Protein AF-A0AAN8QE61-F1 (afdb_monomer_lite)

Radius of gyration: 25.68 Å; chains: 1; bounding box: 62×64×50 Å

Secondary structure (DSSP, 8-state):
-PPPPSEEEPP------GGGTTT------EEE-SSS---PPTT-------PPP---------------S--TTHHHHHTTT----TTTHHHHHHHHHHTGGG--SSGGG----TT-------TTPPPS-PPPPPPP--

Structure (mmCIF, N/CA/C/O backbone):
data_AF-A0AAN8QE61-F1
#
_entry.id   AF-A0AAN8QE61-F1
#
loop_
_atom_site.group_PDB
_atom_site.id
_atom_site.type_symbol
_atom_site.label_atom_id
_atom_site.label_alt_id
_atom_site.label_comp_id
_atom_site.label_asym_id
_atom_site.label_entity_id
_atom_site.label_seq_id
_atom_site.pdbx_PDB_ins_code
_atom_site.Cartn_x
_atom_site.Cartn_y
_atom_site.Cartn_z
_atom_site.occupancy
_atom_site.B_iso_or_equiv
_atom_site.auth_seq_id
_atom_site.auth_comp_id
_atom_site.auth_asym_id
_atom_site.auth_atom_id
_atom_site.pdbx_PDB_model_num
ATOM 1 N N . MET A 1 1 ? -11.381 19.150 17.972 1.00 36.50 1 MET A N 1
ATOM 2 C CA . MET A 1 1 ? -10.581 18.311 17.055 1.00 36.50 1 MET A CA 1
ATOM 3 C C . MET A 1 1 ? -11.536 17.780 16.001 1.00 36.50 1 MET A C 1
ATOM 5 O O . MET A 1 1 ? -12.435 17.032 16.355 1.00 36.50 1 MET A O 1
ATOM 9 N N . GLY A 1 2 ? -11.488 18.321 14.782 1.00 42.59 2 GLY A N 1
ATOM 10 C CA . GLY A 1 2 ? -12.499 18.040 13.756 1.00 42.59 2 GLY A CA 1
ATOM 11 C C . GLY A 1 2 ? -12.373 16.612 13.237 1.00 42.59 2 GLY A C 1
ATOM 12 O O . GLY A 1 2 ? -11.262 16.187 12.942 1.00 42.59 2 GLY A O 1
ATOM 13 N N . SER A 1 3 ? -13.496 15.889 13.151 1.00 54.84 3 SER A N 1
ATOM 14 C CA . SER A 1 3 ? -13.550 14.558 12.544 1.00 54.84 3 SER A CA 1
ATOM 15 C C . SER A 1 3 ? -12.956 14.632 11.143 1.00 54.84 3 SER A C 1
ATOM 17 O O . SER A 1 3 ? -13.402 15.462 10.342 1.00 54.84 3 SER A O 1
ATOM 19 N N . GLU A 1 4 ? -11.965 13.797 10.855 1.00 57.81 4 GLU A N 1
ATOM 20 C CA . GLU A 1 4 ? -11.393 13.709 9.517 1.00 57.81 4 GLU A CA 1
ATOM 21 C C . GLU A 1 4 ? -12.530 13.519 8.499 1.00 57.81 4 GLU A C 1
ATOM 23 O O . GLU A 1 4 ? -13.453 12.730 8.740 1.00 57.81 4 GLU A O 1
ATOM 28 N N . PRO A 1 5 ? -12.554 14.289 7.396 1.00 70.50 5 PRO A N 1
ATOM 29 C CA . PRO A 1 5 ? -13.531 14.055 6.345 1.00 70.50 5 PRO A CA 1
ATOM 30 C C . PRO A 1 5 ? -13.335 12.610 5.890 1.00 70.50 5 PRO A C 1
ATOM 32 O O . PRO A 1 5 ? -12.205 12.223 5.621 1.00 70.50 5 PRO A O 1
ATOM 35 N N . GLY A 1 6 ? -14.397 11.803 5.817 1.00 83.69 6 GLY A N 1
ATOM 36 C CA . GLY A 1 6 ? -14.308 10.385 5.431 1.00 83.69 6 GLY A CA 1
ATOM 37 C C . GLY A 1 6 ? -13.939 10.154 3.958 1.00 83.69 6 GLY A C 1
ATOM 38 O O . GLY A 1 6 ? -14.436 9.226 3.330 1.00 83.69 6 GLY A O 1
ATOM 39 N N . LEU A 1 7 ? -13.104 11.024 3.396 1.00 87.44 7 LEU A N 1
ATOM 40 C CA . LEU A 1 7 ? -12.381 10.865 2.153 1.00 87.44 7 LEU A CA 1
ATOM 41 C C . LEU A 1 7 ? -11.013 10.255 2.460 1.00 87.44 7 LEU A C 1
ATOM 43 O O . LEU A 1 7 ? -10.252 10.783 3.264 1.00 87.44 7 LEU A O 1
ATOM 47 N N . MET A 1 8 ? -10.686 9.176 1.766 1.00 87.81 8 MET A N 1
ATOM 48 C CA . MET A 1 8 ? -9.408 8.488 1.864 1.00 87.81 8 MET A CA 1
ATOM 49 C C . MET A 1 8 ? -8.703 8.539 0.512 1.00 87.81 8 MET A C 1
ATOM 51 O O . MET A 1 8 ? -9.322 8.298 -0.523 1.00 87.81 8 MET A O 1
ATOM 55 N N . ILE A 1 9 ? -7.402 8.821 0.509 1.00 87.56 9 ILE A N 1
ATOM 56 C CA . ILE A 1 9 ? -6.560 8.629 -0.675 1.00 87.56 9 ILE A CA 1
ATOM 57 C C . ILE A 1 9 ? -5.961 7.233 -0.596 1.00 87.56 9 ILE A C 1
ATOM 59 O O . ILE A 1 9 ? -5.342 6.885 0.406 1.00 87.56 9 ILE A O 1
ATOM 63 N N . ALA A 1 10 ? -6.142 6.433 -1.645 1.00 85.31 10 ALA A N 1
ATOM 64 C CA . ALA A 1 10 ? -5.514 5.121 -1.705 1.00 85.31 10 ALA A CA 1
ATOM 65 C C . ALA A 1 10 ? -3.994 5.262 -1.877 1.00 85.31 10 ALA A C 1
ATOM 67 O O . ALA A 1 10 ? -3.524 6.093 -2.666 1.00 85.31 10 ALA A O 1
ATOM 68 N N . ASN A 1 11 ? -3.225 4.425 -1.173 1.00 79.62 11 ASN A N 1
ATOM 69 C CA . ASN A 1 11 ? -1.772 4.383 -1.321 1.00 79.62 11 ASN A CA 1
ATOM 70 C C . ASN A 1 11 ? -1.401 4.199 -2.794 1.00 79.62 11 ASN A C 1
ATOM 72 O O . ASN A 1 11 ? -1.801 3.230 -3.434 1.00 79.62 11 ASN A O 1
ATOM 76 N N . SER A 1 12 ? -0.644 5.157 -3.322 1.00 79.19 12 SER A N 1
ATOM 77 C CA . SER A 1 12 ? -0.262 5.207 -4.729 1.00 79.19 12 SER A CA 1
ATOM 78 C C . SER A 1 12 ? 1.231 5.489 -4.823 1.00 79.19 12 SER A C 1
ATOM 80 O O . SER A 1 12 ? 1.709 6.489 -4.286 1.00 79.19 12 SER A O 1
ATOM 82 N N . LEU A 1 13 ? 1.964 4.614 -5.511 1.00 83.50 13 LEU A N 1
ATOM 83 C CA . LEU A 1 13 ? 3.381 4.794 -5.811 1.00 83.50 13 LEU A CA 1
ATOM 84 C C . LEU A 1 13 ? 3.539 5.103 -7.298 1.00 83.50 13 LEU A C 1
ATOM 86 O O . LEU A 1 13 ? 3.012 4.384 -8.144 1.00 83.50 13 LEU A O 1
ATOM 90 N N . PHE A 1 14 ? 4.274 6.162 -7.624 1.00 80.62 14 PHE A N 1
ATOM 91 C CA . PHE A 1 14 ? 4.520 6.561 -9.006 1.00 80.62 14 PHE A CA 1
ATOM 92 C C . PHE A 1 14 ? 5.984 6.933 -9.223 1.00 80.62 14 PHE A C 1
ATOM 94 O O . PHE A 1 14 ? 6.620 7.571 -8.385 1.00 80.62 14 PHE A O 1
ATOM 101 N N . SER A 1 15 ? 6.513 6.542 -10.383 1.00 78.00 15 SER A N 1
ATOM 102 C CA . SER A 1 15 ? 7.847 6.939 -10.827 1.00 78.00 15 SER A CA 1
ATOM 103 C C . SER A 1 15 ? 7.758 8.244 -11.613 1.00 78.00 15 SER A C 1
ATOM 105 O O . SER A 1 15 ? 7.068 8.319 -12.634 1.00 78.00 15 SER A O 1
ATOM 107 N N . LEU A 1 16 ? 8.443 9.280 -11.134 1.00 75.19 16 LEU A N 1
ATOM 108 C CA . LEU A 1 16 ? 8.545 10.565 -11.822 1.00 75.19 16 LEU A CA 1
ATOM 109 C C . LEU A 1 16 ? 9.712 10.519 -12.810 1.00 75.19 16 LEU A C 1
ATOM 111 O O . LEU A 1 16 ? 10.875 10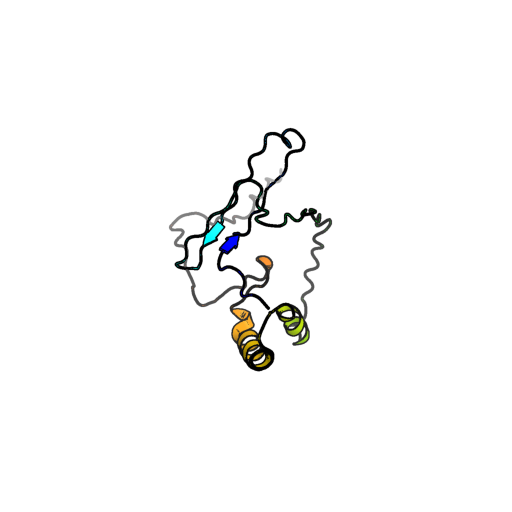.448 -12.412 1.00 75.19 16 LEU A O 1
ATOM 115 N N . SER A 1 17 ? 9.417 10.593 -14.108 1.00 70.19 17 SER A N 1
ATOM 116 C CA . SER A 1 17 ? 10.466 10.701 -15.125 1.00 70.19 17 SER A CA 1
ATOM 117 C C . SER A 1 17 ? 10.881 12.162 -15.295 1.00 70.19 17 SER A C 1
ATOM 119 O O . SER A 1 17 ? 10.057 13.004 -15.655 1.00 70.19 17 SER A O 1
ATOM 121 N N . ARG A 1 18 ? 12.175 12.470 -15.115 1.00 66.12 18 ARG A N 1
ATOM 122 C CA . ARG A 1 18 ? 12.720 13.827 -15.337 1.00 66.12 18 ARG A CA 1
ATOM 123 C C . ARG A 1 18 ? 12.431 14.368 -16.742 1.00 66.12 18 ARG A C 1
ATOM 125 O O . ARG A 1 18 ? 12.218 15.565 -16.886 1.00 66.12 18 ARG A O 1
ATOM 132 N N . ALA A 1 19 ? 12.361 13.502 -17.754 1.00 66.06 19 ALA A N 1
ATOM 133 C CA . ALA A 1 19 ? 12.097 13.895 -19.140 1.00 66.06 19 ALA A CA 1
ATOM 134 C C . ALA A 1 19 ? 10.638 14.316 -19.405 1.00 66.06 19 ALA A C 1
ATOM 136 O O . ALA A 1 19 ? 10.354 14.906 -20.443 1.00 66.06 19 ALA A O 1
ATOM 137 N N . ARG A 1 20 ? 9.699 14.010 -18.496 1.00 62.91 20 ARG A N 1
ATOM 138 C CA . ARG A 1 20 ? 8.260 14.280 -18.673 1.00 62.91 20 ARG A CA 1
ATOM 139 C C . ARG A 1 20 ? 7.615 14.994 -17.487 1.00 62.91 20 ARG A C 1
ATOM 141 O O . ARG A 1 20 ? 6.395 14.977 -17.376 1.00 62.91 20 ARG A O 1
ATOM 148 N N . TYR A 1 21 ? 8.398 15.665 -16.641 1.00 63.94 21 TYR A N 1
ATOM 149 C CA . TYR A 1 21 ? 7.906 16.305 -15.413 1.00 63.94 21 TYR A CA 1
ATOM 150 C C . TYR A 1 21 ? 6.683 17.219 -15.638 1.00 63.94 21 TYR A C 1
ATOM 152 O O . TYR A 1 21 ? 5.739 17.180 -14.859 1.00 63.94 21 TYR A O 1
ATOM 160 N N . ASN A 1 22 ? 6.649 17.961 -16.753 1.00 63.66 22 ASN A N 1
ATOM 161 C CA . ASN A 1 22 ? 5.550 18.882 -17.083 1.00 63.66 22 ASN A CA 1
ATOM 162 C C . ASN A 1 22 ? 4.374 18.241 -17.847 1.00 63.66 22 ASN A C 1
ATOM 164 O O . ASN A 1 22 ? 3.355 18.895 -18.044 1.00 63.66 22 ASN A O 1
ATOM 168 N N . ALA A 1 23 ? 4.503 16.990 -18.297 1.00 65.88 23 ALA A N 1
ATOM 169 C CA . ALA A 1 23 ? 3.496 16.291 -19.106 1.00 65.88 23 ALA A CA 1
ATOM 170 C C . ALA A 1 23 ? 2.966 15.008 -18.441 1.00 65.88 23 ALA A C 1
ATOM 172 O O . ALA A 1 23 ? 2.116 14.319 -19.004 1.00 65.88 23 ALA A O 1
ATOM 173 N N . GLN A 1 24 ? 3.480 14.650 -17.263 1.00 73.69 24 GLN A N 1
ATOM 174 C CA . GLN A 1 24 ? 3.109 13.421 -16.580 1.00 73.69 24 GLN A CA 1
ATOM 175 C C . GLN A 1 24 ? 1.815 13.618 -15.783 1.00 73.69 24 GLN A C 1
ATOM 177 O O . GLN A 1 24 ? 1.772 14.355 -14.801 1.00 73.69 24 GLN A O 1
ATOM 182 N N . ILE A 1 25 ? 0.756 12.927 -16.204 1.00 82.31 25 ILE A N 1
ATOM 183 C CA . ILE A 1 25 ? -0.507 12.845 -15.466 1.00 82.31 25 ILE A CA 1
ATOM 184 C C . ILE A 1 25 ? -0.348 11.784 -14.373 1.00 82.31 25 ILE A C 1
ATOM 186 O O . ILE A 1 25 ? -0.007 10.639 -14.668 1.00 82.31 25 ILE A O 1
ATOM 190 N N . ILE A 1 26 ? -0.595 12.163 -13.118 1.00 84.56 26 ILE A N 1
ATOM 191 C CA . ILE A 1 26 ? -0.567 11.252 -11.968 1.00 84.56 26 ILE A CA 1
ATOM 192 C C . ILE A 1 26 ? -2.020 10.941 -11.586 1.00 84.56 26 ILE A C 1
ATOM 194 O O . ILE A 1 26 ? -2.704 11.828 -11.068 1.00 84.56 26 ILE A O 1
ATOM 198 N N . PRO A 1 27 ? -2.527 9.726 -11.855 1.00 85.56 27 PRO A N 1
ATOM 199 C CA . PRO A 1 27 ? -3.856 9.340 -11.405 1.00 85.56 27 PRO A CA 1
ATOM 200 C C . PRO A 1 27 ? -3.867 9.200 -9.877 1.00 85.56 27 PRO A C 1
ATOM 202 O O . PRO A 1 27 ? -2.963 8.601 -9.298 1.00 85.56 27 PRO A O 1
ATOM 205 N N . ILE A 1 28 ? -4.892 9.750 -9.224 1.00 86.69 28 ILE A N 1
ATOM 206 C CA . ILE A 1 28 ? -5.091 9.652 -7.773 1.00 86.69 28 ILE A CA 1
ATOM 207 C C . ILE A 1 28 ? -6.472 9.057 -7.525 1.00 86.69 28 ILE A C 1
ATOM 209 O O . ILE A 1 28 ? -7.474 9.587 -8.008 1.00 86.69 28 ILE A O 1
ATOM 213 N N . LEU A 1 29 ? -6.521 7.965 -6.762 1.00 89.94 29 LEU A N 1
ATOM 214 C CA . LEU A 1 29 ? -7.767 7.332 -6.351 1.00 89.94 29 LEU A CA 1
ATOM 215 C C . LEU A 1 29 ? -8.219 7.904 -5.004 1.00 89.94 29 LEU A C 1
ATOM 217 O O . LEU A 1 29 ? -7.504 7.809 -4.005 1.00 89.94 29 LEU A O 1
ATOM 221 N N . ILE A 1 30 ? -9.420 8.481 -4.992 1.00 90.38 30 ILE A N 1
ATOM 222 C CA . ILE A 1 30 ? -10.067 9.018 -3.794 1.00 90.38 30 ILE A CA 1
ATOM 223 C C . ILE A 1 30 ? -11.300 8.169 -3.508 1.00 90.38 30 ILE A C 1
ATOM 225 O O . ILE A 1 30 ? -12.179 8.035 -4.358 1.00 90.38 30 ILE A O 1
ATOM 229 N N . VAL A 1 31 ? -11.368 7.619 -2.303 1.00 90.31 31 VAL A N 1
ATOM 230 C CA . VAL A 1 31 ? -12.484 6.810 -1.824 1.00 90.31 31 VAL A CA 1
ATOM 231 C C . VAL A 1 31 ? -13.293 7.639 -0.838 1.00 90.31 31 VAL A C 1
ATOM 233 O O . VAL A 1 31 ? -12.754 8.167 0.131 1.00 90.31 31 VAL A O 1
ATOM 236 N N . ASN A 1 32 ? -14.593 7.766 -1.086 1.00 90.81 32 ASN A N 1
ATOM 237 C CA . ASN A 1 32 ? -15.522 8.366 -0.138 1.00 90.81 32 ASN A CA 1
ATOM 238 C C . ASN A 1 32 ? -16.150 7.264 0.716 1.00 90.81 32 ASN A C 1
ATOM 240 O O . ASN A 1 32 ? -17.028 6.544 0.252 1.00 90.81 32 ASN A O 1
ATOM 244 N N . ASN A 1 33 ? -15.713 7.167 1.966 1.00 92.12 33 ASN A N 1
ATOM 245 C CA . ASN A 1 33 ? -16.204 6.206 2.953 1.00 92.12 33 ASN A CA 1
ATOM 246 C C . ASN A 1 33 ? -17.451 6.714 3.696 1.00 92.12 33 ASN A C 1
ATOM 248 O O . ASN A 1 33 ? -17.810 6.199 4.752 1.00 92.12 33 ASN A O 1
ATOM 252 N N . THR A 1 34 ? -18.110 7.750 3.176 1.00 88.44 34 THR A N 1
ATOM 253 C CA . THR A 1 34 ? -19.344 8.299 3.739 1.00 88.44 34 THR A CA 1
ATOM 254 C C . THR A 1 34 ? -20.444 8.331 2.686 1.00 88.44 34 THR A C 1
ATOM 256 O O . THR A 1 34 ? -20.192 8.317 1.485 1.00 88.44 34 THR A O 1
ATOM 259 N N . ASN A 1 35 ? -21.685 8.471 3.137 1.00 87.88 35 ASN A N 1
ATOM 260 C CA . ASN A 1 35 ? -22.843 8.709 2.278 1.00 87.88 35 ASN A CA 1
ATOM 261 C C . ASN A 1 35 ? -23.032 10.193 1.897 1.00 87.88 35 ASN A C 1
ATOM 263 O O . ASN A 1 35 ? -24.076 10.562 1.362 1.00 87.88 35 ASN A O 1
ATOM 267 N N . LYS A 1 36 ? -22.059 11.064 2.194 1.00 88.06 36 LYS A N 1
ATOM 268 C CA . LYS A 1 36 ? -22.128 12.499 1.893 1.00 88.06 36 LYS A CA 1
ATOM 269 C C . LYS A 1 36 ? -21.422 12.795 0.580 1.00 88.06 36 LYS A C 1
ATOM 271 O O . LYS A 1 36 ? -20.309 12.333 0.353 1.00 88.06 36 LYS A O 1
ATOM 276 N N . THR A 1 37 ? -22.023 13.622 -0.267 1.00 90.12 37 THR A N 1
ATOM 277 C CA . THR A 1 37 ? -21.374 14.089 -1.498 1.00 90.12 37 THR A CA 1
ATOM 278 C C . THR A 1 37 ? -20.279 15.102 -1.174 1.00 90.12 37 THR A C 1
ATOM 280 O O . THR A 1 37 ? -20.545 16.136 -0.562 1.00 90.12 37 THR A O 1
ATOM 283 N N . PHE A 1 38 ? -19.056 14.844 -1.641 1.00 88.50 38 PHE A N 1
ATOM 284 C CA . PHE A 1 38 ? -17.945 15.791 -1.562 1.00 88.50 38 PHE A CA 1
ATOM 285 C C . PHE A 1 38 ? -17.670 16.425 -2.922 1.00 88.50 38 PHE A C 1
ATOM 287 O O . PHE A 1 38 ? -17.614 15.747 -3.945 1.00 88.50 38 PHE A O 1
ATOM 294 N N . ARG A 1 39 ? -17.460 17.743 -2.929 1.00 89.19 39 ARG A N 1
ATOM 295 C CA . ARG A 1 39 ? -17.138 18.507 -4.135 1.00 89.19 39 ARG A CA 1
ATOM 296 C C . ARG A 1 39 ? -15.713 19.035 -4.048 1.00 89.19 39 ARG A C 1
ATOM 298 O O . ARG A 1 39 ? -15.438 19.970 -3.299 1.00 89.19 39 ARG A O 1
ATOM 305 N N . LEU A 1 40 ? -14.830 18.466 -4.860 1.00 88.12 40 LEU A N 1
ATOM 306 C CA . LEU A 1 40 ? -13.449 18.916 -4.992 1.00 88.12 40 LEU A CA 1
ATOM 307 C C . LEU A 1 40 ? -13.377 20.027 -6.043 1.00 88.12 40 LEU A C 1
ATOM 309 O O . LEU A 1 40 ? -13.812 19.856 -7.181 1.00 88.12 40 LEU A O 1
ATOM 313 N N . LYS A 1 41 ? -12.865 21.195 -5.655 1.00 91.75 41 LYS A N 1
ATOM 314 C CA . LYS A 1 41 ? -12.658 22.321 -6.575 1.00 91.75 41 LYS A CA 1
ATOM 315 C C . LYS A 1 41 ? -11.263 22.241 -7.192 1.00 91.75 41 LYS A C 1
ATOM 317 O O . LYS A 1 41 ? -10.322 21.770 -6.554 1.00 91.75 41 LYS A O 1
ATOM 322 N N . ARG A 1 42 ? -11.113 22.764 -8.412 1.00 92.00 42 ARG A N 1
ATOM 323 C CA . ARG A 1 42 ? -9.796 22.931 -9.041 1.00 92.00 42 ARG A CA 1
ATOM 324 C C . ARG A 1 42 ? -8.880 23.747 -8.120 1.00 92.00 42 ARG A C 1
ATOM 326 O O . ARG A 1 42 ? -9.304 24.770 -7.592 1.00 92.00 42 ARG A O 1
ATOM 333 N N . GLY A 1 43 ? -7.645 23.281 -7.943 1.00 88.75 43 GLY A N 1
ATOM 334 C CA . GLY A 1 43 ? -6.647 23.913 -7.071 1.00 88.75 43 GLY A CA 1
ATOM 335 C C . GLY A 1 43 ? -6.757 23.541 -5.589 1.00 88.75 43 GLY A C 1
ATOM 336 O O . GLY A 1 43 ? -5.940 23.996 -4.797 1.00 88.75 43 GLY A O 1
ATOM 337 N N . CYS A 1 44 ? -7.731 22.712 -5.198 1.00 86.06 44 CYS A N 1
ATOM 338 C CA . CYS A 1 44 ? -7.796 22.184 -3.839 1.00 86.06 44 CYS A CA 1
ATOM 339 C C . CYS A 1 44 ? -6.635 21.212 -3.589 1.00 86.06 44 CYS A C 1
ATOM 341 O O . CYS A 1 44 ? -6.362 20.332 -4.408 1.00 86.06 44 CYS A O 1
ATOM 343 N N . VAL A 1 45 ? -5.962 21.375 -2.451 1.00 86.25 45 VAL A N 1
ATOM 344 C CA . VAL A 1 45 ? -4.936 20.438 -1.994 1.00 86.25 45 VAL A CA 1
ATOM 345 C C . VAL A 1 45 ? -5.629 19.157 -1.546 1.00 86.25 45 VAL A C 1
ATOM 347 O O . VAL A 1 45 ? -6.424 19.177 -0.612 1.00 86.25 45 VAL A O 1
ATOM 350 N N . ILE A 1 46 ? -5.331 18.053 -2.227 1.00 86.12 46 ILE A N 1
ATOM 351 C CA . ILE A 1 46 ? -5.935 16.743 -1.947 1.00 86.12 46 ILE A CA 1
ATOM 352 C C . ILE A 1 46 ? -5.054 15.868 -1.053 1.00 86.12 46 ILE A C 1
ATOM 354 O O . ILE A 1 46 ? -5.577 15.076 -0.285 1.00 86.12 46 ILE A O 1
ATOM 358 N N . GLY A 1 47 ? -3.731 16.033 -1.086 1.00 81.75 47 GLY A N 1
ATOM 359 C CA . GLY A 1 47 ? -2.816 15.232 -0.276 1.00 81.75 47 GLY A CA 1
ATOM 360 C C . GLY A 1 47 ? -1.373 15.713 -0.365 1.00 81.75 47 GLY A C 1
ATOM 361 O O . GLY A 1 47 ? -1.066 16.680 -1.066 1.00 81.75 47 GLY A O 1
ATOM 362 N N . ARG A 1 48 ? -0.482 15.024 0.354 1.00 83.94 48 ARG A N 1
ATOM 363 C CA . ARG A 1 48 ? 0.959 15.292 0.370 1.00 83.94 48 ARG A CA 1
ATOM 364 C C . ARG A 1 48 ? 1.705 14.155 -0.316 1.00 83.94 48 ARG A C 1
ATOM 366 O O . ARG A 1 48 ? 1.483 12.992 -0.002 1.00 83.94 48 ARG A O 1
ATOM 373 N N . VAL A 1 49 ? 2.617 14.503 -1.217 1.00 82.69 49 VAL A N 1
ATOM 374 C CA . VAL A 1 49 ? 3.527 13.546 -1.854 1.00 82.69 49 VAL A CA 1
ATOM 375 C C . VAL A 1 49 ? 4.812 13.469 -1.037 1.00 82.69 49 VAL A C 1
ATOM 377 O O . VAL A 1 49 ? 5.362 14.504 -0.654 1.00 82.69 49 VAL A O 1
ATOM 380 N N . LEU A 1 50 ? 5.289 12.253 -0.782 1.00 83.12 50 LEU A N 1
ATOM 381 C CA . LEU A 1 50 ? 6.561 12.005 -0.111 1.00 83.12 50 LEU A CA 1
ATOM 382 C C . LEU A 1 50 ? 7.548 11.378 -1.107 1.00 83.12 50 LEU A C 1
ATOM 384 O O . LEU A 1 50 ? 7.187 10.407 -1.773 1.00 83.12 50 LEU A O 1
ATOM 388 N N . PRO A 1 51 ? 8.773 11.918 -1.246 1.00 81.25 51 PRO A N 1
ATOM 389 C CA . PRO A 1 51 ? 9.795 11.292 -2.071 1.00 81.25 51 PRO A CA 1
ATOM 390 C C . PRO A 1 51 ? 10.248 9.975 -1.433 1.00 81.25 51 PRO A C 1
ATOM 392 O O . PRO A 1 51 ? 10.523 9.916 -0.235 1.00 81.25 51 PRO A O 1
ATOM 395 N N . LEU A 1 52 ? 10.348 8.929 -2.252 1.00 78.00 52 LEU A N 1
ATOM 396 C CA . LEU A 1 52 ? 10.888 7.631 -1.858 1.00 78.00 52 LEU A CA 1
ATOM 397 C C . LEU A 1 52 ? 12.320 7.509 -2.376 1.00 78.00 52 LEU A C 1
ATOM 399 O O . LEU A 1 52 ? 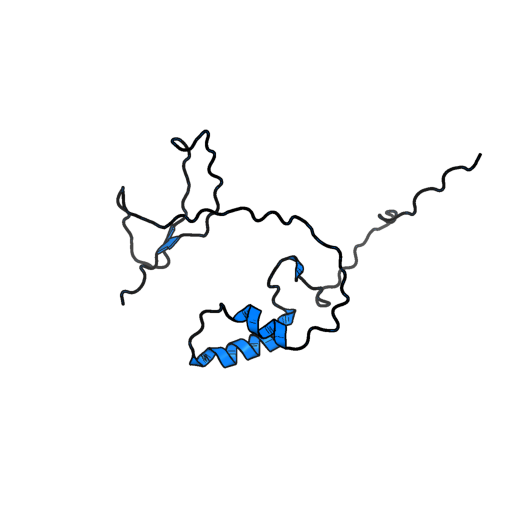12.565 7.584 -3.580 1.00 78.00 52 LEU A O 1
ATOM 403 N N . TYR A 1 53 ? 13.264 7.329 -1.457 1.00 76.31 53 TYR A N 1
ATOM 404 C CA . TYR A 1 53 ? 14.657 7.047 -1.781 1.00 76.31 53 TYR A CA 1
ATOM 405 C C . TYR A 1 53 ? 14.853 5.532 -1.780 1.00 76.31 53 TYR A C 1
ATOM 407 O O . TYR A 1 53 ? 14.533 4.868 -0.796 1.00 76.31 53 TYR A O 1
ATOM 415 N N . MET A 1 54 ? 15.354 4.980 -2.886 1.00 66.06 54 MET A N 1
ATOM 416 C CA . MET A 1 54 ? 15.682 3.556 -2.970 1.00 66.06 54 MET A CA 1
ATOM 417 C C . MET A 1 54 ? 16.861 3.264 -2.042 1.00 66.06 54 MET A C 1
ATOM 419 O O . MET A 1 54 ? 17.964 3.767 -2.259 1.00 66.06 54 MET A O 1
ATOM 423 N N . ALA A 1 55 ? 16.630 2.458 -1.007 1.00 60.62 55 ALA A N 1
ATOM 424 C CA . ALA A 1 55 ? 17.708 1.867 -0.233 1.00 60.62 55 ALA A CA 1
ATOM 425 C C . ALA A 1 55 ? 18.272 0.693 -1.042 1.00 60.62 55 ALA A C 1
ATOM 427 O O . ALA A 1 55 ? 17.603 -0.323 -1.222 1.00 60.62 55 ALA A O 1
ATOM 428 N N . TYR A 1 56 ? 19.488 0.840 -1.564 1.00 55.81 56 TYR A N 1
ATOM 429 C CA . TYR A 1 56 ? 20.199 -0.282 -2.165 1.00 55.81 56 TYR A CA 1
ATOM 430 C C . TYR A 1 56 ? 20.642 -1.231 -1.051 1.00 55.81 56 TYR A C 1
ATOM 432 O O . TYR A 1 56 ? 21.405 -0.855 -0.159 1.00 55.81 56 TYR A O 1
ATOM 440 N N . VAL A 1 57 ? 20.156 -2.470 -1.094 1.00 57.12 57 VAL A N 1
ATOM 441 C CA . VAL A 1 57 ? 20.677 -3.550 -0.255 1.00 57.12 57 VAL A CA 1
ATOM 442 C C . VAL A 1 57 ? 22.024 -3.962 -0.850 1.00 57.12 57 VAL A C 1
ATOM 444 O O . VAL A 1 57 ? 22.089 -4.763 -1.774 1.00 57.12 57 VAL A O 1
ATOM 447 N N . ASN A 1 58 ? 23.108 -3.358 -0.361 1.00 52.16 58 ASN A N 1
ATOM 448 C CA . ASN A 1 58 ? 24.455 -3.530 -0.924 1.00 52.16 58 ASN A CA 1
ATOM 449 C C . ASN A 1 58 ? 25.111 -4.883 -0.592 1.00 52.16 58 ASN A C 1
ATOM 451 O O . ASN A 1 58 ? 26.180 -5.186 -1.112 1.00 52.16 58 ASN A O 1
ATOM 455 N N . SER A 1 59 ? 24.510 -5.690 0.283 1.00 53.22 59 SER A N 1
ATOM 456 C CA . SER A 1 59 ? 24.996 -7.026 0.626 1.00 53.22 59 SER A CA 1
ATOM 457 C C . SER A 1 59 ? 23.911 -7.775 1.388 1.00 53.22 59 SER A C 1
ATOM 459 O O . SER A 1 59 ? 23.576 -7.404 2.513 1.00 53.22 59 SER A O 1
ATOM 461 N N . VAL A 1 60 ? 23.394 -8.853 0.802 1.00 49.59 60 VAL A N 1
ATOM 462 C CA . VAL A 1 60 ? 22.766 -9.922 1.580 1.00 49.59 60 VAL A CA 1
ATOM 463 C C . VAL A 1 60 ? 23.924 -10.799 2.027 1.00 49.59 60 VAL A C 1
ATOM 465 O O . VAL A 1 60 ? 24.416 -11.629 1.270 1.00 49.59 60 VAL A O 1
ATOM 468 N N . SER A 1 61 ? 24.464 -10.541 3.215 1.00 50.16 61 SER A N 1
ATOM 469 C CA . SER A 1 61 ? 25.398 -11.502 3.785 1.00 50.16 61 SER A CA 1
ATOM 470 C C . SER A 1 61 ? 24.582 -12.740 4.128 1.00 50.16 61 SER A C 1
ATOM 472 O O . SER A 1 61 ? 23.777 -12.696 5.060 1.00 50.16 61 SER A O 1
ATOM 474 N N . ASP A 1 62 ? 24.800 -13.826 3.386 1.00 47.81 62 ASP A N 1
ATOM 475 C CA . ASP A 1 62 ? 24.434 -15.184 3.784 1.00 47.81 62 ASP A CA 1
ATOM 476 C C . ASP A 1 62 ? 25.217 -15.546 5.048 1.00 47.81 62 ASP A C 1
ATOM 478 O O . ASP A 1 62 ? 26.151 -16.341 5.063 1.00 47.81 62 ASP A O 1
ATOM 482 N N . THR A 1 63 ? 24.842 -14.937 6.161 1.00 45.00 63 THR A N 1
ATOM 483 C CA . THR A 1 63 ? 24.991 -15.602 7.433 1.00 45.00 63 THR A CA 1
ATOM 484 C C . THR A 1 63 ? 23.631 -16.188 7.724 1.00 45.00 63 THR A C 1
ATOM 486 O O . THR A 1 63 ? 22.791 -15.550 8.358 1.00 45.00 63 THR A O 1
ATOM 489 N N . VAL A 1 64 ? 23.444 -17.435 7.285 1.00 45.28 64 VAL A N 1
ATOM 490 C CA . VAL A 1 64 ? 22.634 -18.409 8.018 1.00 45.28 64 VAL A CA 1
ATOM 491 C C . VAL A 1 64 ? 23.269 -18.508 9.404 1.00 45.28 64 VAL A C 1
ATOM 493 O O . VAL A 1 64 ? 24.017 -19.423 9.736 1.00 45.28 64 VAL A O 1
ATOM 496 N N . ARG A 1 65 ? 23.035 -17.491 10.234 1.00 39.47 65 ARG A N 1
ATOM 497 C CA . ARG A 1 65 ? 23.101 -17.670 11.665 1.00 39.47 65 ARG A CA 1
ATOM 498 C C . ARG A 1 65 ? 21.906 -18.560 11.910 1.00 39.47 65 ARG A C 1
ATOM 500 O O . ARG A 1 65 ? 20.772 -18.106 11.798 1.00 39.47 65 ARG A O 1
ATOM 507 N N . HIS A 1 66 ? 22.161 -19.829 12.202 1.00 41.66 66 HIS A N 1
ATOM 508 C CA . HIS A 1 66 ? 21.274 -20.571 13.077 1.00 41.66 66 HIS A CA 1
ATOM 509 C C . HIS A 1 66 ? 21.105 -19.699 14.323 1.00 41.66 66 HIS A C 1
ATOM 511 O O . HIS A 1 66 ? 21.914 -19.746 15.245 1.00 41.66 66 HIS A O 1
ATOM 517 N N . THR A 1 67 ? 20.132 -18.791 14.299 1.00 35.69 67 THR A N 1
ATOM 518 C CA . THR A 1 67 ? 19.747 -18.045 15.478 1.00 35.69 67 THR A CA 1
ATOM 519 C C . THR A 1 67 ? 19.143 -19.096 16.390 1.00 35.69 67 THR A C 1
ATOM 521 O O . THR A 1 67 ? 18.140 -19.704 15.997 1.00 35.69 67 THR A O 1
ATOM 524 N N . PRO A 1 68 ? 19.738 -19.374 17.562 1.00 38.22 68 PRO A N 1
ATOM 525 C CA . PRO A 1 68 ? 19.031 -20.150 18.559 1.00 38.22 68 PRO A CA 1
ATOM 526 C C . PRO A 1 68 ? 17.699 -19.436 18.786 1.00 38.22 68 PRO A C 1
ATOM 528 O O . PRO A 1 68 ? 17.683 -18.218 18.966 1.00 38.22 68 PRO A O 1
ATOM 531 N N . ILE A 1 69 ? 16.620 -20.209 18.643 1.00 45.22 69 ILE A N 1
ATOM 532 C CA . ILE A 1 69 ? 15.207 -19.900 18.906 1.00 45.22 69 ILE A CA 1
ATOM 533 C C . ILE A 1 69 ? 15.048 -18.504 19.534 1.00 45.22 69 ILE A C 1
ATOM 535 O O . ILE A 1 69 ? 15.456 -18.324 20.688 1.00 45.22 69 ILE A O 1
ATOM 539 N N . PRO A 1 70 ? 14.512 -17.505 18.804 1.00 42.12 70 PRO A N 1
ATOM 540 C CA . PRO A 1 70 ? 14.514 -16.128 19.266 1.00 42.12 70 PRO A CA 1
ATOM 541 C C . PRO A 1 70 ? 13.721 -16.038 20.566 1.00 42.12 70 PRO A C 1
ATOM 543 O O . PRO A 1 70 ? 12.506 -16.229 20.633 1.00 42.1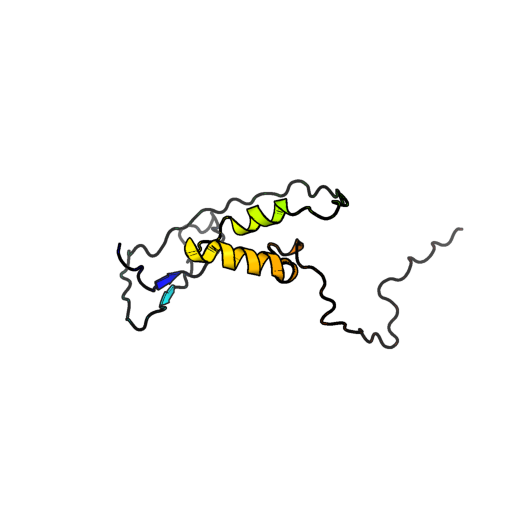2 70 PRO A O 1
ATOM 546 N N . THR A 1 71 ? 14.463 -15.768 21.631 1.00 43.34 71 THR A N 1
ATOM 547 C CA . THR A 1 71 ? 13.949 -15.471 22.958 1.00 43.34 71 THR A CA 1
ATOM 548 C C . THR A 1 71 ? 13.034 -14.251 22.845 1.00 43.34 71 THR A C 1
ATOM 550 O O . THR A 1 71 ? 13.360 -13.316 22.120 1.00 43.34 71 THR A O 1
ATOM 553 N N . LYS A 1 72 ? 11.908 -14.273 23.575 1.00 48.84 72 LYS A N 1
ATOM 554 C CA . LYS A 1 72 ? 10.774 -13.315 23.693 1.00 48.84 72 LYS A CA 1
ATOM 555 C C . LYS A 1 72 ? 10.960 -11.815 23.352 1.00 48.84 72 LYS A C 1
ATOM 557 O O . LYS A 1 72 ? 9.954 -11.134 23.194 1.00 48.84 72 LYS A O 1
ATOM 562 N N . ARG A 1 73 ? 12.179 -11.282 23.260 1.00 44.94 73 ARG A N 1
ATOM 563 C CA . ARG A 1 73 ? 12.513 -9.858 23.109 1.00 44.94 73 ARG A CA 1
ATOM 564 C C . ARG A 1 73 ? 12.248 -9.267 21.714 1.00 44.94 73 ARG A C 1
ATOM 566 O O . ARG A 1 73 ? 11.980 -8.082 21.635 1.00 44.94 73 ARG A O 1
ATOM 573 N N . VAL A 1 74 ? 12.251 -10.055 20.632 1.00 49.53 74 VAL A N 1
ATOM 574 C CA . VAL A 1 74 ? 12.025 -9.523 19.259 1.00 49.53 74 VAL A CA 1
ATOM 575 C C . VAL A 1 74 ? 10.544 -9.217 18.974 1.00 49.53 74 VAL A C 1
ATOM 577 O O . VAL A 1 74 ? 10.219 -8.397 18.120 1.00 49.53 74 VAL A O 1
ATOM 580 N N . LEU A 1 75 ? 9.625 -9.842 19.713 1.00 50.91 75 LEU A N 1
ATOM 581 C CA . LEU A 1 75 ? 8.181 -9.661 19.523 1.00 50.91 75 LEU A CA 1
ATOM 582 C C . LEU A 1 75 ? 7.670 -8.300 20.001 1.00 50.91 75 LEU A C 1
ATOM 584 O O . LEU A 1 75 ? 6.612 -7.863 19.561 1.00 50.91 75 LEU A O 1
ATOM 588 N N . GLU A 1 76 ? 8.378 -7.646 20.922 1.00 53.00 76 GLU A N 1
ATOM 589 C CA . GLU A 1 76 ? 7.893 -6.409 21.547 1.00 53.00 76 GLU A CA 1
ATOM 590 C C . GLU A 1 76 ? 8.102 -5.186 20.644 1.00 53.00 76 GLU A C 1
ATOM 592 O O . GLU A 1 76 ? 7.276 -4.275 20.661 1.00 53.00 76 GLU A O 1
ATOM 597 N N . ASP A 1 77 ? 9.105 -5.226 19.762 1.00 59.84 77 ASP A N 1
ATOM 598 C CA . ASP A 1 77 ? 9.397 -4.139 18.821 1.00 59.84 77 ASP A CA 1
ATOM 599 C C . ASP A 1 77 ? 8.543 -4.185 17.545 1.00 59.84 77 ASP A C 1
ATOM 601 O O . ASP A 1 77 ? 8.202 -3.135 16.998 1.00 59.84 77 ASP A O 1
ATOM 605 N N . LYS A 1 78 ? 8.119 -5.373 17.083 1.00 62.38 78 LYS A N 1
ATOM 606 C CA . LYS A 1 78 ? 7.307 -5.508 15.851 1.00 62.38 78 LYS A CA 1
ATOM 607 C C . LYS A 1 78 ? 5.948 -4.809 15.936 1.00 62.38 78 LYS A C 1
ATOM 609 O O . LYS A 1 78 ? 5.398 -4.402 14.919 1.00 62.38 78 LYS A O 1
ATOM 614 N N . PHE A 1 79 ? 5.416 -4.660 17.146 1.00 67.00 79 PHE A N 1
ATOM 615 C CA . PHE A 1 79 ? 4.085 -4.106 17.392 1.00 67.00 79 PHE A CA 1
ATOM 616 C C . PHE A 1 79 ? 4.118 -2.724 18.056 1.00 67.00 79 PHE A C 1
ATOM 618 O O . PHE A 1 79 ? 3.070 -2.181 18.410 1.00 67.00 79 PHE A O 1
ATOM 625 N N . ALA A 1 80 ? 5.304 -2.126 18.215 1.00 67.31 80 ALA A N 1
ATOM 626 C CA . ALA A 1 80 ? 5.463 -0.815 18.839 1.00 67.31 80 ALA A CA 1
ATOM 627 C C . ALA A 1 80 ? 4.723 0.293 18.066 1.00 67.31 80 ALA A C 1
ATOM 629 O O . ALA A 1 80 ? 4.154 1.195 18.682 1.00 67.31 80 ALA A O 1
ATOM 630 N N . THR A 1 81 ? 4.660 0.173 16.736 1.00 68.44 81 THR A N 1
ATOM 631 C CA . THR A 1 81 ? 4.015 1.121 15.812 1.00 68.44 81 THR A CA 1
ATOM 632 C C . THR A 1 81 ? 2.492 0.991 15.729 1.00 68.44 81 THR A C 1
ATOM 634 O O . THR A 1 81 ? 1.855 1.811 15.065 1.00 68.44 81 THR A O 1
ATOM 637 N N . LEU A 1 82 ? 1.879 -0.002 16.387 1.00 71.56 82 LEU A N 1
ATOM 638 C CA . LEU A 1 82 ? 0.427 -0.169 16.362 1.00 71.56 82 LEU A CA 1
ATOM 639 C C . LEU A 1 82 ? -0.261 0.982 17.108 1.00 71.56 82 LEU A C 1
ATOM 641 O O . LEU A 1 82 ? -0.025 1.205 18.302 1.00 71.56 82 LEU A O 1
ATOM 645 N N . GLN A 1 83 ? -1.152 1.679 16.402 1.00 74.31 83 GLN A N 1
ATOM 646 C CA . GLN A 1 83 ? -2.052 2.667 16.990 1.00 74.31 83 GLN A CA 1
ATOM 647 C C . GLN A 1 83 ? -3.255 1.943 17.594 1.00 74.31 83 GLN A C 1
ATOM 649 O O . GLN A 1 83 ? -4.125 1.454 16.878 1.00 74.31 83 GLN A O 1
ATOM 654 N N . VAL A 1 84 ? -3.272 1.835 18.921 1.00 76.06 84 VAL A N 1
ATOM 655 C CA . VAL A 1 84 ? -4.298 1.115 19.686 1.00 76.06 84 VAL A CA 1
ATOM 656 C C . VAL A 1 84 ? -4.674 1.974 20.891 1.00 76.06 84 VAL A C 1
ATOM 658 O O . VAL A 1 84 ? -3.762 2.525 21.509 1.00 76.06 84 VAL A O 1
ATOM 661 N N . PRO A 1 85 ? -5.965 2.084 21.254 1.00 81.56 85 PRO A N 1
ATOM 662 C CA . PRO A 1 85 ? -6.382 2.726 22.498 1.00 81.56 85 PRO A CA 1
ATOM 663 C C . PRO A 1 85 ? -5.681 2.109 23.718 1.00 81.56 85 PRO A C 1
ATOM 665 O O . PRO A 1 85 ? -5.597 0.883 23.827 1.00 81.56 85 PRO A O 1
ATOM 668 N N . ASP A 1 86 ? -5.213 2.946 24.649 1.00 75.56 86 ASP A N 1
ATOM 669 C CA . ASP A 1 86 ? -4.329 2.534 25.754 1.00 75.56 86 ASP A CA 1
ATOM 670 C C . ASP A 1 86 ? -4.906 1.404 26.629 1.00 75.56 86 ASP A C 1
ATOM 672 O O . ASP A 1 86 ? -4.158 0.564 27.127 1.00 75.56 86 ASP A O 1
ATOM 676 N N . GLY A 1 87 ? -6.235 1.332 26.764 1.00 80.00 87 GLY A N 1
ATOM 677 C CA . GLY A 1 87 ? -6.919 0.290 27.540 1.00 80.00 87 GLY A CA 1
ATOM 678 C C . GLY A 1 87 ? -6.882 -1.110 26.915 1.00 80.00 87 GLY A C 1
ATOM 679 O O . GLY A 1 87 ? -6.872 -2.100 27.639 1.00 80.00 87 GLY A O 1
ATOM 680 N N . GLU A 1 88 ? -6.803 -1.214 25.585 1.00 80.31 88 GLU A N 1
ATOM 681 C CA . GLU A 1 88 ? -6.888 -2.496 24.862 1.00 80.31 88 GLU A CA 1
ATOM 682 C C . GLU A 1 88 ? -5.531 -3.004 24.368 1.00 80.31 88 GLU A C 1
ATOM 684 O O . GLU A 1 88 ? -5.409 -4.133 23.883 1.00 80.31 88 GLU A O 1
ATOM 689 N N . ARG A 1 89 ? -4.475 -2.195 24.513 1.00 82.12 89 ARG A N 1
ATOM 690 C CA . ARG A 1 89 ? -3.131 -2.520 24.021 1.00 82.12 89 ARG A CA 1
ATOM 691 C C . ARG A 1 89 ? -2.610 -3.837 24.602 1.00 82.12 89 ARG A C 1
ATOM 693 O O . ARG A 1 89 ? -2.037 -4.646 23.875 1.00 82.12 89 ARG A O 1
ATOM 700 N N . SER A 1 90 ? -2.854 -4.078 25.888 1.00 80.81 90 SER A N 1
ATOM 701 C CA . SER A 1 90 ? -2.430 -5.296 26.592 1.00 80.81 90 SER A CA 1
ATOM 702 C C . SER A 1 90 ? -3.140 -6.551 26.076 1.00 80.81 90 SER A C 1
ATOM 704 O O . SER A 1 90 ? -2.490 -7.568 25.820 1.00 80.81 90 SER A O 1
ATOM 706 N N . ASN A 1 91 ? -4.457 -6.469 25.862 1.00 83.56 91 ASN A N 1
ATOM 707 C CA . ASN A 1 91 ? -5.252 -7.567 25.310 1.00 83.56 91 ASN A CA 1
ATOM 708 C C . ASN A 1 91 ? -4.818 -7.880 23.878 1.00 83.56 91 ASN A C 1
ATOM 710 O O . ASN A 1 91 ? -4.547 -9.038 23.555 1.00 83.56 91 ASN A O 1
ATOM 714 N N . LEU A 1 92 ? -4.662 -6.853 23.041 1.00 82.94 92 LEU A N 1
ATOM 715 C CA . LEU A 1 92 ? -4.221 -7.014 21.659 1.00 82.94 92 LEU A CA 1
ATOM 716 C C . LEU A 1 92 ? -2.830 -7.658 21.576 1.00 82.94 92 LEU A C 1
ATOM 718 O O . LEU A 1 92 ? -2.639 -8.620 20.836 1.00 82.94 92 LEU A O 1
ATOM 722 N N . LEU A 1 93 ? -1.871 -7.184 22.380 1.00 82.62 93 LEU A N 1
ATOM 723 C CA . LEU A 1 93 ? -0.530 -7.772 22.455 1.00 82.62 93 LEU A CA 1
ATOM 724 C C . LEU A 1 93 ? -0.576 -9.248 22.860 1.00 82.62 93 LEU A C 1
ATOM 726 O O . LEU A 1 93 ? 0.201 -10.043 22.334 1.00 82.62 93 LEU A O 1
ATOM 730 N N . SER A 1 94 ? -1.484 -9.636 23.760 1.00 83.50 94 SER A N 1
ATOM 731 C CA . SER A 1 94 ? -1.644 -11.038 24.158 1.00 83.50 94 SER A CA 1
ATOM 732 C C . SER A 1 94 ? -2.134 -11.920 23.002 1.00 83.50 94 SER A C 1
ATOM 734 O O . SER A 1 94 ? -1.606 -13.012 22.795 1.00 83.50 94 SER A O 1
ATOM 736 N N . VAL A 1 95 ? -3.079 -11.423 22.197 1.00 85.38 95 VAL A N 1
ATOM 737 C CA . VAL A 1 95 ? -3.633 -12.134 21.035 1.00 85.38 95 VAL A CA 1
ATOM 738 C C . VAL A 1 95 ? -2.598 -12.240 19.918 1.00 85.38 95 VAL A C 1
ATOM 740 O O . VAL A 1 95 ? -2.436 -13.312 19.336 1.00 85.38 95 VAL A O 1
ATOM 743 N N . LEU A 1 96 ? -1.863 -11.162 19.648 1.00 83.00 96 LEU A N 1
ATOM 744 C CA . LEU A 1 96 ? -0.804 -11.140 18.639 1.00 83.00 96 LEU A CA 1
ATOM 745 C C . LEU A 1 96 ? 0.363 -12.053 19.024 1.00 83.00 96 LEU A C 1
ATOM 747 O O . LEU A 1 96 ? 0.858 -12.794 18.183 1.00 83.00 96 LEU A O 1
ATOM 751 N N . LYS A 1 97 ? 0.762 -12.068 20.304 1.00 80.75 97 LYS A N 1
ATOM 752 C CA . LYS A 1 97 ? 1.777 -13.008 20.807 1.00 80.75 97 LYS A CA 1
ATOM 753 C C . LYS A 1 97 ? 1.294 -14.459 20.729 1.00 80.75 97 LYS A C 1
ATOM 755 O O . LYS A 1 97 ? 2.099 -15.337 20.437 1.00 80.75 97 LYS A O 1
ATOM 760 N N . LYS A 1 98 ? 0.004 -14.718 20.981 1.00 84.00 98 LYS A N 1
ATOM 761 C CA . LYS A 1 98 ? -0.584 -16.066 20.914 1.00 84.00 98 LYS A CA 1
ATOM 762 C C . LYS A 1 98 ? -0.634 -16.620 19.489 1.00 84.00 98 LYS A C 1
ATOM 764 O O . LYS A 1 98 ? -0.448 -17.817 19.326 1.00 84.00 98 LYS A O 1
ATOM 769 N N . ASN A 1 99 ? -0.881 -15.766 18.499 1.00 80.81 99 ASN A N 1
ATOM 770 C CA . ASN A 1 99 ? -1.051 -16.154 17.097 1.00 80.81 99 ASN A CA 1
ATOM 771 C C . ASN A 1 99 ? 0.075 -15.604 16.207 1.00 80.81 99 ASN A C 1
ATOM 773 O O . ASN A 1 99 ? -0.161 -15.233 15.060 1.00 80.81 99 ASN A O 1
ATOM 777 N N . HIS A 1 100 ? 1.288 -15.458 16.746 1.00 76.62 100 HIS A N 1
ATOM 778 C CA . HIS A 1 100 ? 2.399 -14.843 16.015 1.00 76.62 100 HIS A CA 1
ATOM 779 C C . HIS A 1 100 ? 2.771 -15.621 14.742 1.00 76.62 100 HIS A C 1
ATOM 781 O O . HIS A 1 100 ? 3.249 -15.042 13.778 1.00 76.62 100 HIS A O 1
ATOM 787 N N . ASP A 1 101 ? 2.539 -16.928 14.733 1.00 71.44 101 ASP A N 1
ATOM 788 C CA . ASP A 1 101 ? 2.722 -17.828 13.596 1.00 71.44 101 ASP A CA 1
ATOM 789 C C . ASP A 1 101 ? 1.762 -17.563 12.424 1.00 71.44 101 ASP A C 1
ATOM 791 O O . ASP A 1 101 ? 2.062 -17.954 11.298 1.00 71.44 101 ASP A O 1
ATOM 795 N N . LEU A 1 102 ? 0.640 -16.873 12.659 1.00 74.94 102 LEU A N 1
ATOM 796 C CA . LEU A 1 102 ? -0.314 -16.493 11.611 1.00 74.94 102 LEU A CA 1
ATOM 797 C C . LEU A 1 102 ? 0.064 -15.197 10.885 1.00 74.94 102 LEU A C 1
ATOM 799 O O . LEU A 1 102 ? -0.491 -14.910 9.824 1.00 74.94 102 LEU A O 1
ATOM 803 N N . PHE A 1 103 ? 0.972 -14.395 11.447 1.00 75.19 103 PHE A N 1
ATOM 804 C CA . PHE A 1 103 ? 1.309 -13.076 10.922 1.00 75.19 103 PHE A CA 1
ATOM 805 C C . PHE A 1 103 ? 2.766 -13.034 10.459 1.00 75.19 103 PHE A C 1
ATOM 807 O O . PHE A 1 103 ? 3.688 -13.194 11.255 1.00 75.19 103 PHE A O 1
ATOM 814 N N . ALA A 1 104 ? 2.978 -12.743 9.177 1.00 75.44 104 ALA A N 1
ATOM 815 C CA . ALA A 1 104 ? 4.292 -12.411 8.639 1.00 75.44 104 ALA A CA 1
ATOM 816 C C . ALA A 1 104 ? 4.446 -10.885 8.585 1.00 75.44 104 ALA A C 1
ATOM 818 O O . ALA A 1 104 ? 3.568 -10.191 8.073 1.00 75.44 104 ALA A O 1
ATOM 819 N N . GLY A 1 105 ? 5.547 -10.351 9.122 1.00 68.69 105 GLY A N 1
ATOM 820 C CA . GLY A 1 105 ? 5.844 -8.919 9.037 1.00 68.69 105 GLY A CA 1
ATOM 821 C C . GLY A 1 105 ? 6.388 -8.505 7.669 1.00 68.69 105 GLY A C 1
ATOM 822 O O . GLY A 1 105 ? 6.151 -7.384 7.236 1.00 68.69 105 GLY A O 1
ATOM 823 N N . ASN A 1 106 ? 7.089 -9.416 6.992 1.00 65.81 106 ASN A N 1
ATOM 824 C CA . ASN A 1 106 ? 7.662 -9.248 5.656 1.00 65.81 106 ASN A CA 1
ATOM 825 C C . ASN A 1 106 ? 7.516 -10.556 4.864 1.00 65.81 106 ASN A C 1
ATOM 827 O O . ASN A 1 106 ? 7.400 -11.623 5.466 1.00 65.81 106 ASN A O 1
ATOM 831 N N . ASP A 1 107 ? 7.627 -10.499 3.535 1.00 69.81 107 ASP A N 1
ATOM 832 C CA . ASP A 1 107 ? 7.522 -11.676 2.653 1.00 69.81 107 ASP A CA 1
ATOM 833 C C . ASP A 1 107 ? 8.521 -12.795 3.002 1.00 69.81 107 ASP A C 1
ATOM 835 O O . ASP A 1 107 ? 8.246 -13.975 2.810 1.00 69.81 107 ASP A O 1
ATOM 839 N N . THR A 1 108 ? 9.672 -12.442 3.578 1.00 69.88 108 THR A N 1
ATOM 840 C CA . THR A 1 108 ? 10.700 -13.394 4.035 1.00 69.88 108 THR A CA 1
ATOM 841 C C . THR A 1 108 ? 10.323 -14.134 5.318 1.00 69.88 108 THR A C 1
ATOM 843 O O . THR A 1 108 ? 10.982 -15.102 5.685 1.00 69.88 108 THR A O 1
ATOM 846 N N . GLU A 1 109 ? 9.314 -13.648 6.040 1.00 65.94 109 GLU A N 1
ATOM 847 C CA . GLU A 1 109 ? 8.802 -14.247 7.274 1.00 65.94 109 GLU A CA 1
ATOM 848 C C . GLU A 1 109 ? 7.594 -15.157 7.019 1.00 65.94 109 GLU A C 1
ATOM 850 O O . GLU A 1 109 ? 7.049 -15.706 7.977 1.00 65.94 109 GLU A O 1
ATOM 855 N N . LEU A 1 110 ? 7.175 -15.340 5.755 1.00 68.56 110 LEU A N 1
ATOM 856 C CA . LEU A 1 110 ? 6.200 -16.374 5.414 1.00 68.56 110 LEU A CA 1
ATOM 857 C C . LEU A 1 110 ? 6.775 -17.745 5.794 1.00 68.56 110 LEU A C 1
ATOM 859 O O . LEU A 1 110 ? 7.696 -18.269 5.166 1.00 68.56 110 LEU A O 1
ATOM 863 N N . GLY A 1 111 ? 6.225 -18.307 6.867 1.00 67.88 111 GLY A N 1
ATOM 864 C CA . GLY A 1 111 ? 6.532 -19.650 7.329 1.00 67.88 111 GLY A CA 1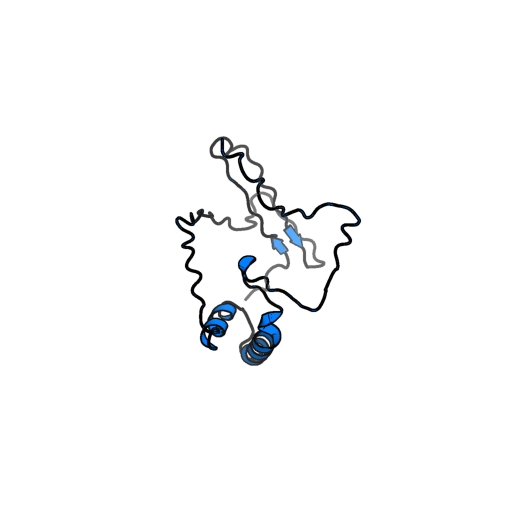
ATOM 865 C C . GLY A 1 111 ? 5.835 -20.728 6.502 1.00 67.88 111 GLY A C 1
ATOM 866 O O . GLY A 1 111 ? 5.143 -20.469 5.520 1.00 67.88 111 GLY A O 1
ATOM 867 N N . HIS A 1 112 ? 6.015 -21.971 6.931 1.00 65.00 112 HIS A N 1
ATOM 868 C CA . HIS A 1 112 ? 5.307 -23.120 6.379 1.00 65.00 112 HIS A CA 1
ATOM 869 C C . HIS A 1 112 ? 4.166 -23.471 7.333 1.00 65.00 112 HIS A C 1
ATOM 871 O O . HIS A 1 112 ? 4.354 -23.457 8.549 1.00 65.00 112 HIS A O 1
ATOM 877 N N . THR A 1 113 ? 2.990 -23.784 6.795 1.00 64.75 113 THR A N 1
ATOM 878 C CA . THR A 1 113 ? 1.874 -24.303 7.587 1.00 64.75 113 THR A CA 1
ATOM 879 C C . THR A 1 113 ? 1.593 -25.739 7.178 1.00 64.75 113 THR A C 1
ATOM 881 O O . THR A 1 113 ? 1.454 -26.041 5.996 1.00 64.75 113 THR A O 1
ATOM 884 N N . ASP A 1 114 ? 1.474 -26.626 8.161 1.00 64.94 114 ASP A N 1
ATOM 885 C CA . ASP A 1 114 ? 1.105 -28.027 7.935 1.00 64.94 114 ASP A CA 1
ATOM 886 C C . ASP A 1 114 ? -0.398 -28.207 7.651 1.00 64.94 114 ASP A C 1
ATOM 888 O O . ASP A 1 114 ? -0.858 -29.329 7.441 1.00 64.94 114 ASP A O 1
ATOM 892 N N . THR A 1 115 ? -1.159 -27.106 7.624 1.00 72.75 115 THR A N 1
ATOM 893 C CA . THR A 1 115 ? -2.613 -27.089 7.401 1.00 72.75 115 THR A CA 1
ATOM 894 C C . THR A 1 115 ? -3.000 -27.627 6.025 1.00 72.75 115 THR A C 1
ATOM 896 O O . THR A 1 115 ? -4.039 -28.266 5.886 1.00 72.75 115 THR A O 1
ATOM 899 N N . VAL A 1 116 ? -2.173 -27.388 5.001 1.00 73.75 116 VAL A N 1
ATOM 900 C CA . VAL A 1 116 ? -2.436 -27.836 3.629 1.00 73.75 116 VAL A CA 1
ATOM 901 C C . VAL A 1 116 ? -1.215 -28.583 3.112 1.00 73.75 116 VAL A C 1
ATOM 903 O O . VAL A 1 116 ? -0.191 -27.985 2.795 1.00 73.75 116 VAL A O 1
ATOM 906 N N . LYS A 1 117 ? -1.333 -29.908 3.008 1.00 78.06 117 LYS A N 1
ATOM 907 C CA . LYS A 1 117 ? -0.350 -30.764 2.340 1.00 78.06 117 LYS A CA 1
ATOM 908 C C . LYS A 1 117 ? -0.924 -31.146 0.984 1.00 78.06 117 LYS A C 1
ATOM 910 O O . LYS A 1 117 ? -1.979 -31.769 0.924 1.00 78.06 117 LYS A O 1
ATOM 915 N N . MET A 1 118 ? -0.256 -30.746 -0.095 1.00 76.75 118 MET A N 1
ATOM 916 C CA . MET A 1 118 ? -0.624 -31.162 -1.447 1.00 76.75 118 MET A CA 1
ATOM 917 C C . MET A 1 118 ? 0.424 -32.123 -1.989 1.00 76.75 118 MET A C 1
ATOM 919 O O . MET A 1 118 ? 1.619 -31.831 -1.960 1.00 76.75 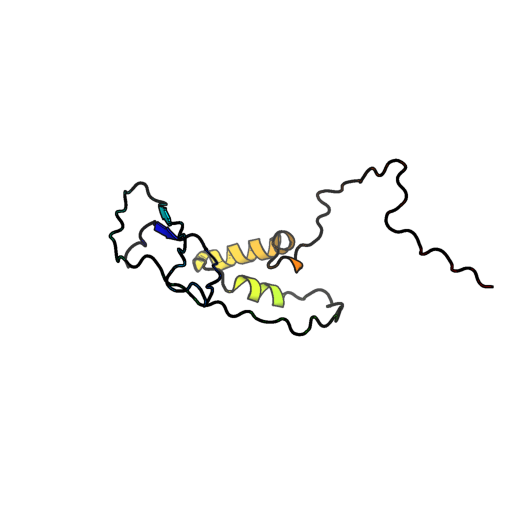118 MET A O 1
ATOM 923 N N . THR A 1 119 ? -0.036 -33.258 -2.499 1.00 78.50 119 THR A N 1
ATOM 924 C CA . THR A 1 119 ? 0.793 -34.170 -3.282 1.00 78.50 119 THR A CA 1
ATOM 925 C C . THR A 1 119 ? 0.712 -33.726 -4.734 1.00 78.50 119 THR A C 1
ATOM 927 O O . THR A 1 119 ? -0.377 -33.662 -5.300 1.00 78.50 119 THR A O 1
ATOM 930 N N . ILE A 1 120 ? 1.852 -33.380 -5.329 1.00 79.81 120 ILE A N 1
ATOM 931 C CA . ILE A 1 120 ? 1.927 -33.096 -6.763 1.00 79.81 120 ILE A CA 1
ATOM 932 C C . ILE A 1 120 ? 1.990 -34.446 -7.474 1.00 79.81 120 ILE A C 1
ATOM 934 O O . ILE A 1 120 ? 2.972 -35.170 -7.317 1.00 79.81 120 ILE A O 1
ATOM 938 N N . ASP A 1 121 ? 0.945 -34.790 -8.226 1.00 80.88 121 ASP A N 1
ATOM 939 C CA . ASP A 1 121 ? 0.968 -35.954 -9.109 1.00 80.88 121 ASP A CA 1
ATOM 940 C C . ASP A 1 121 ? 1.802 -35.617 -10.349 1.00 80.88 121 ASP A C 1
ATOM 942 O O . ASP A 1 121 ? 1.383 -34.856 -11.221 1.00 80.88 121 ASP A O 1
ATOM 946 N N . THR A 1 122 ? 3.027 -36.133 -10.386 1.00 79.81 122 THR A N 1
ATOM 947 C CA . THR A 1 122 ? 3.936 -35.959 -11.521 1.00 79.81 122 THR A CA 1
ATOM 948 C C . THR A 1 122 ? 3.753 -37.032 -12.595 1.00 79.81 122 THR A C 1
ATOM 950 O O . THR A 1 122 ? 4.473 -36.989 -13.590 1.00 79.81 122 THR A O 1
ATOM 953 N N . GLY A 1 123 ? 2.823 -37.984 -12.437 1.00 84.75 123 GLY A N 1
ATOM 954 C CA . GLY A 1 123 ? 2.658 -39.112 -13.355 1.00 84.75 123 GLY A CA 1
ATOM 955 C C . GLY A 1 123 ? 3.990 -39.810 -13.662 1.00 84.75 123 GLY A C 1
ATOM 956 O O . GLY A 1 123 ? 4.777 -40.091 -12.761 1.00 84.75 123 GLY A O 1
ATOM 957 N N . GLU A 1 124 ? 4.270 -40.012 -14.952 1.00 85.25 124 GLU A N 1
ATOM 958 C CA . GLU A 1 124 ? 5.517 -40.606 -15.472 1.00 85.25 124 GLU A CA 1
ATOM 959 C C . GLU A 1 124 ? 6.616 -39.564 -15.778 1.00 85.25 124 GLU A C 1
ATOM 961 O O . GLU A 1 124 ? 7.601 -39.859 -16.462 1.00 85.25 124 GLU A O 1
ATOM 966 N N . HIS A 1 125 ? 6.465 -38.309 -15.335 1.00 82.81 125 HIS A N 1
ATOM 967 C CA . HIS A 1 125 ? 7.467 -37.286 -15.622 1.00 82.81 125 HIS A CA 1
ATOM 968 C C . HIS A 1 125 ? 8.753 -37.512 -14.812 1.00 82.81 125 HIS A C 1
ATOM 970 O O . HIS A 1 125 ? 8.698 -37.740 -13.599 1.00 82.81 125 HIS A O 1
ATOM 976 N N . PRO A 1 126 ? 9.935 -37.401 -15.449 1.00 76.44 126 PRO A N 1
ATOM 977 C CA . PRO A 1 126 ? 11.198 -37.535 -14.743 1.00 76.44 126 PRO A CA 1
ATOM 978 C C . PRO A 1 126 ? 11.346 -36.423 -13.689 1.00 76.44 126 PRO A C 1
ATOM 980 O O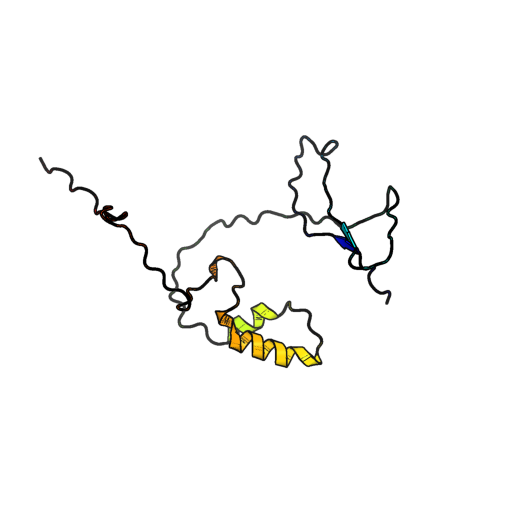 . PRO A 1 126 ? 10.896 -35.296 -13.918 1.00 76.44 126 PRO A O 1
ATOM 983 N N . PRO A 1 127 ? 12.014 -36.693 -12.552 1.00 79.50 127 PRO A N 1
ATOM 984 C CA . PRO A 1 127 ? 12.238 -35.687 -11.521 1.00 79.50 127 PRO A CA 1
ATOM 985 C C . PRO A 1 127 ? 12.895 -34.427 -12.088 1.00 79.50 127 PRO A C 1
ATOM 987 O O . PRO A 1 127 ? 13.893 -34.517 -12.796 1.00 79.50 127 PRO A O 1
ATOM 990 N N . ILE A 1 128 ? 12.394 -33.248 -11.707 1.00 75.44 128 ILE A N 1
ATOM 991 C CA . ILE A 1 128 ? 12.951 -31.950 -12.139 1.00 75.44 128 ILE A CA 1
ATOM 992 C C . ILE A 1 128 ? 14.434 -31.827 -11.744 1.00 75.44 128 ILE A C 1
ATOM 994 O O . ILE A 1 128 ? 15.233 -31.220 -12.453 1.00 75.44 128 ILE A O 1
ATOM 998 N N . LYS A 1 129 ? 14.826 -32.436 -10.618 1.00 76.62 129 LYS A N 1
ATOM 999 C CA . LYS A 1 129 ? 16.207 -32.446 -10.130 1.00 76.62 129 LYS A CA 1
ATOM 1000 C C . LYS A 1 129 ? 16.885 -33.777 -10.458 1.00 76.62 129 LYS A C 1
ATOM 1002 O O . LYS A 1 129 ? 16.924 -34.681 -9.625 1.00 76.62 129 LYS A O 1
ATOM 1007 N N . GLN A 1 130 ? 17.441 -33.885 -11.661 1.00 77.25 130 GLN A N 1
ATOM 1008 C CA . GLN A 1 130 ? 18.353 -34.974 -12.020 1.00 77.25 130 GLN A CA 1
ATOM 1009 C C . GLN A 1 130 ? 19.798 -34.587 -11.696 1.00 77.25 130 GLN A C 1
ATOM 1011 O O . GLN A 1 130 ? 20.181 -33.417 -11.766 1.00 77.25 130 GLN A O 1
ATOM 1016 N N . ARG A 1 131 ? 20.617 -35.575 -11.321 1.00 80.62 131 ARG A N 1
ATOM 1017 C CA . ARG A 1 131 ? 22.066 -35.370 -11.207 1.00 80.62 131 ARG A CA 1
ATOM 1018 C C . ARG A 1 131 ? 22.628 -34.971 -12.582 1.00 80.62 131 ARG A C 1
ATOM 1020 O O . ARG A 1 131 ? 22.170 -35.533 -13.579 1.00 80.62 131 ARG A O 1
ATOM 1027 N N . PRO A 1 132 ? 23.616 -34.065 -12.658 1.00 83.06 132 PRO A N 1
ATOM 1028 C CA . PRO A 1 132 ? 24.336 -33.815 -13.901 1.00 83.06 132 PRO A CA 1
ATOM 1029 C C . PRO A 1 132 ? 24.884 -35.123 -14.482 1.00 83.06 132 PRO A C 1
ATOM 1031 O O . PRO A 1 132 ? 25.315 -36.005 -13.730 1.00 83.06 132 PRO A O 1
ATOM 1034 N N . PHE A 1 133 ? 24.855 -35.261 -15.807 1.00 78.81 133 PHE A N 1
ATOM 1035 C CA . PHE A 1 133 ? 25.453 -36.418 -16.466 1.00 78.81 133 PHE A CA 1
ATOM 1036 C C . PHE A 1 133 ? 26.965 -36.440 -16.199 1.00 78.81 133 PHE A C 1
ATOM 1038 O O . PHE A 1 133 ? 27.606 -35.388 -16.288 1.00 78.81 133 PHE A O 1
ATOM 1045 N N . PRO A 1 134 ? 27.546 -37.604 -15.854 1.00 79.06 134 PRO A N 1
ATOM 1046 C CA . PRO A 1 134 ? 28.989 -37.721 -15.732 1.00 79.06 134 PRO A CA 1
ATOM 1047 C C . PRO A 1 134 ? 29.634 -37.440 -17.094 1.00 79.06 134 PRO A C 1
ATOM 1049 O O . PRO A 1 134 ? 29.197 -37.971 -18.116 1.00 79.06 134 PRO A O 1
ATOM 1052 N N . TYR A 1 135 ? 30.655 -36.585 -17.099 1.00 78.19 135 TYR A N 1
ATOM 1053 C CA . TYR A 1 135 ? 31.475 -36.325 -18.279 1.00 78.19 135 TYR A CA 1
ATOM 1054 C C . TYR A 1 135 ? 32.256 -37.605 -18.645 1.00 78.19 135 TYR A C 1
ATOM 1056 O O . TYR A 1 135 ? 32.744 -38.273 -17.727 1.00 78.19 135 TYR A O 1
ATOM 1064 N N . PRO A 1 136 ? 32.369 -37.992 -19.931 1.00 78.62 136 PRO A N 1
ATOM 1065 C CA . PRO A 1 136 ? 33.194 -39.128 -20.327 1.00 78.62 136 PRO A CA 1
ATOM 1066 C C . PRO A 1 136 ? 34.662 -38.809 -20.038 1.00 78.62 136 PRO A C 1
ATOM 1068 O O . PRO A 1 136 ? 35.208 -37.857 -20.588 1.00 78.62 136 PRO A O 1
ATOM 1071 N N . ASN A 1 137 ? 35.298 -39.590 -19.170 1.00 74.06 137 ASN A N 1
ATOM 1072 C CA . ASN A 1 137 ? 36.749 -39.552 -19.046 1.00 74.06 137 ASN A CA 1
ATOM 1073 C C . ASN A 1 137 ? 37.321 -40.332 -20.242 1.00 74.06 137 ASN A C 1
ATOM 1075 O O . ASN A 1 137 ? 37.083 -41.538 -20.330 1.00 74.06 137 ASN A O 1
ATOM 1079 N N . GLU A 1 138 ? 37.991 -39.633 -21.161 1.00 61.12 138 GLU A N 1
ATOM 1080 C CA . GLU A 1 138 ? 38.877 -40.234 -22.175 1.00 61.12 138 GLU A CA 1
ATOM 1081 C C . GLU A 1 138 ? 40.164 -40.770 -21.535 1.00 61.12 138 GLU A C 1
ATOM 1083 O O . GLU A 1 138 ? 40.683 -40.110 -20.600 1.00 61.12 138 GLU A O 1
#

Foldseek 3Di:
DDDDQQKDKPDDDDDQDPVQNPPDDDDIDIDRPDPDDDDDDPPDDPDDDDDDDDDDPPDPPPPPPPPPPDDPPVLVVLCPPDDDPPVCPVVVSVVCVVVVLVDDSDPVRVDDDPPDDDDDCPDPDDDPDDDPDDDDDD

Sequence (138 aa):
MGSEPGLMIANSLFSLSRARYNAQIIPILIVNNTNKTFRLKRGCVIGRVLPLYMAYVNSVSDTVRHTPIPTKRVLEDKFATLQVPDGERSNLLSVLKKNHDLFAGNDTELGHTDTVKMTIDTGEHPPIKQRPFPYPNE

pLDDT: mean 72.61, std 14.34, range [35.69, 92.12]

Organism: Patella caerulea (NCBI:txid87958)